Protein AF-A0A812EYM1-F1 (afdb_monomer)

Secondary structure (DSSP, 8-state):
-HHHHHHHHHHHHHHHHHHHHHHHT-----S-TTHHHHHHHHHHHHHHHHHHHHHHHHHHHHHHHHHHHHHT-

Structure (mmCIF, N/CA/C/O backbone):
data_AF-A0A812EYM1-F1
#
_entry.id   AF-A0A812EYM1-F1
#
loop_
_atom_site.group_PDB
_atom_sit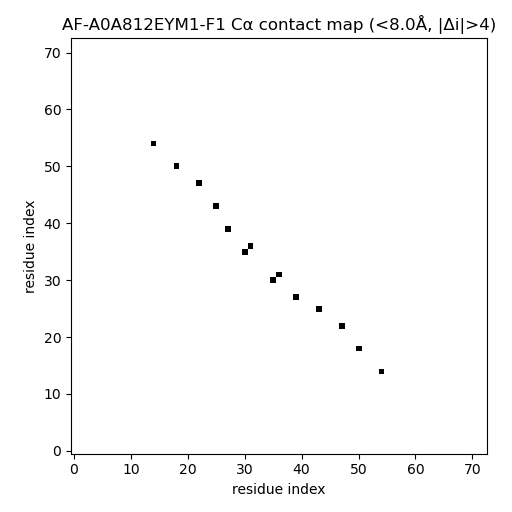e.id
_atom_site.type_symbol
_atom_site.label_atom_id
_atom_site.label_alt_id
_atom_site.label_comp_id
_atom_site.label_asym_id
_atom_site.label_entity_id
_atom_site.label_seq_id
_atom_site.pdbx_PDB_ins_code
_atom_site.Cartn_x
_atom_site.Cartn_y
_atom_site.Cartn_z
_atom_site.occupancy
_atom_site.B_iso_or_equiv
_atom_site.auth_seq_id
_atom_site.auth_comp_id
_atom_site.auth_asym_id
_atom_site.auth_atom_id
_atom_site.pdbx_PDB_model_num
ATOM 1 N N . MET A 1 1 ? -16.158 7.136 20.575 1.00 65.62 1 MET A N 1
ATOM 2 C CA . MET A 1 1 ? -16.103 8.113 19.462 1.00 65.62 1 MET A CA 1
ATOM 3 C C . MET A 1 1 ? -14.693 8.251 18.876 1.00 65.62 1 MET A C 1
ATOM 5 O O . MET A 1 1 ? -14.509 7.909 17.718 1.00 65.62 1 MET A O 1
ATOM 9 N N . TYR A 1 2 ? -13.675 8.625 19.662 1.00 78.81 2 TYR A N 1
ATOM 10 C CA . TYR A 1 2 ? -12.291 8.809 19.175 1.00 78.81 2 TYR A CA 1
ATOM 11 C C . TYR A 1 2 ? -11.605 7.553 18.619 1.00 78.81 2 TYR A C 1
ATOM 13 O O . TYR A 1 2 ? -10.835 7.643 17.669 1.00 78.81 2 TYR A O 1
ATOM 21 N N . SER A 1 3 ? -11.913 6.375 19.167 1.00 78.44 3 SER A N 1
ATOM 22 C CA . SER A 1 3 ? -11.293 5.115 18.730 1.00 78.44 3 SER A CA 1
ATOM 23 C C . SER A 1 3 ? -11.607 4.776 17.263 1.00 78.44 3 SER A C 1
ATOM 25 O O . SER A 1 3 ? -10.734 4.313 16.538 1.00 78.44 3 SER A O 1
ATOM 27 N N . PHE A 1 4 ? -12.813 5.104 16.783 1.00 76.88 4 PHE A N 1
ATOM 28 C CA . PHE A 1 4 ? -13.194 4.903 15.381 1.00 76.88 4 PHE A CA 1
ATOM 29 C C . PHE A 1 4 ? -12.370 5.783 14.427 1.00 76.88 4 PHE A C 1
ATOM 31 O O . PHE A 1 4 ? -11.847 5.304 13.424 1.00 76.88 4 PHE A O 1
ATOM 38 N N . ILE A 1 5 ? -12.192 7.057 14.784 1.00 86.62 5 ILE A N 1
ATOM 39 C CA . ILE A 1 5 ? -11.405 8.022 14.005 1.00 86.62 5 ILE A CA 1
ATOM 40 C C . ILE A 1 5 ? -9.923 7.630 13.992 1.00 86.62 5 ILE A C 1
ATOM 42 O O . ILE A 1 5 ? -9.309 7.621 12.929 1.00 86.62 5 ILE A O 1
ATOM 46 N N . ALA A 1 6 ? -9.362 7.230 15.136 1.00 84.44 6 ALA A N 1
ATOM 47 C CA . ALA A 1 6 ? -7.968 6.793 15.225 1.00 84.44 6 ALA A CA 1
ATOM 48 C C . ALA A 1 6 ? -7.678 5.575 14.329 1.00 84.44 6 ALA A C 1
ATOM 50 O O . ALA A 1 6 ? -6.664 5.539 13.633 1.00 84.44 6 ALA A O 1
ATOM 51 N N . ILE A 1 7 ? -8.598 4.605 14.291 1.00 83.88 7 ILE A N 1
ATOM 52 C CA . ILE A 1 7 ? -8.485 3.425 13.423 1.00 83.88 7 ILE A CA 1
ATOM 53 C C . ILE A 1 7 ? -8.536 3.829 11.946 1.00 83.88 7 ILE A C 1
ATOM 55 O O . ILE A 1 7 ? -7.746 3.322 11.153 1.00 83.88 7 ILE A O 1
ATOM 59 N N . MET A 1 8 ? -9.420 4.759 11.573 1.00 80.94 8 MET A N 1
ATOM 60 C CA . MET A 1 8 ? -9.536 5.228 10.190 1.00 80.94 8 MET A CA 1
ATOM 61 C C . MET A 1 8 ? -8.252 5.912 9.705 1.00 80.94 8 MET A C 1
ATOM 63 O O . MET A 1 8 ? -7.750 5.591 8.629 1.00 80.94 8 MET A O 1
ATOM 67 N N . TRP A 1 9 ? -7.684 6.805 10.516 1.00 85.75 9 TRP A N 1
ATOM 68 C CA . TRP A 1 9 ? -6.425 7.483 10.199 1.00 85.75 9 TRP A CA 1
ATOM 69 C C . TRP A 1 9 ? -5.248 6.511 10.086 1.00 85.75 9 TRP A C 1
ATOM 71 O O . TRP A 1 9 ? -4.482 6.588 9.126 1.00 85.75 9 TRP A O 1
ATOM 81 N N . ALA A 1 10 ? -5.133 5.555 11.014 1.00 84.88 10 ALA A N 1
ATOM 82 C CA . ALA A 1 10 ? -4.096 4.527 10.959 1.00 84.88 10 ALA A CA 1
ATOM 83 C C . ALA A 1 10 ? -4.211 3.659 9.694 1.00 84.88 10 ALA A C 1
ATOM 85 O O . ALA A 1 10 ? -3.199 3.314 9.090 1.00 84.88 10 ALA A O 1
ATOM 86 N N . LEU A 1 11 ? -5.435 3.350 9.254 1.00 81.38 11 LEU A N 1
ATOM 87 C CA . LEU A 1 11 ? -5.697 2.626 8.008 1.00 81.38 11 LEU A CA 1
ATOM 88 C C . LEU A 1 11 ? -5.231 3.397 6.766 1.00 81.38 11 LEU A C 1
ATOM 90 O O . LEU A 1 11 ? -4.627 2.804 5.873 1.00 81.38 11 LEU A O 1
ATOM 94 N N . ILE A 1 12 ? -5.505 4.704 6.709 1.00 82.50 12 ILE A N 1
ATOM 95 C CA . ILE A 1 12 ? -5.101 5.567 5.588 1.00 82.50 12 ILE A CA 1
ATOM 96 C C . ILE A 1 12 ? -3.573 5.681 5.534 1.00 82.50 12 ILE A C 1
ATOM 98 O O . ILE A 1 12 ? -2.988 5.526 4.464 1.00 82.50 12 ILE A O 1
ATOM 102 N N . LEU A 1 13 ? -2.922 5.880 6.685 1.00 86.38 13 LEU A N 1
ATOM 103 C CA . LEU A 1 13 ? -1.462 5.958 6.784 1.00 86.38 13 LEU A CA 1
ATOM 104 C C . LEU A 1 13 ? -0.784 4.627 6.447 1.00 86.38 13 LEU A C 1
ATOM 106 O O . LEU A 1 13 ? 0.194 4.616 5.704 1.00 86.38 13 LEU A O 1
ATOM 110 N N . ALA A 1 14 ? -1.318 3.506 6.937 1.00 84.44 14 ALA A N 1
ATOM 111 C CA . ALA A 1 14 ? -0.805 2.184 6.598 1.00 84.44 14 ALA A CA 1
ATOM 112 C C . ALA A 1 14 ? -0.923 1.910 5.091 1.00 84.44 14 ALA A C 1
ATOM 114 O O . ALA A 1 14 ? 0.008 1.366 4.506 1.00 84.44 14 ALA A O 1
ATOM 115 N N . GLY A 1 15 ? -2.021 2.330 4.451 1.00 81.06 15 GLY A N 1
ATOM 116 C CA . GLY A 1 15 ? -2.224 2.166 3.008 1.00 81.06 15 GLY A CA 1
ATOM 117 C C . GLY A 1 15 ? -1.354 3.018 2.139 1.00 81.06 15 GLY A C 1
ATOM 118 O O . GLY A 1 15 ? -0.655 2.487 1.278 1.00 81.06 15 GLY A O 1
ATOM 119 N N . GLY A 1 16 ? -1.355 4.322 2.396 1.00 79.94 16 GLY A N 1
ATOM 120 C CA . G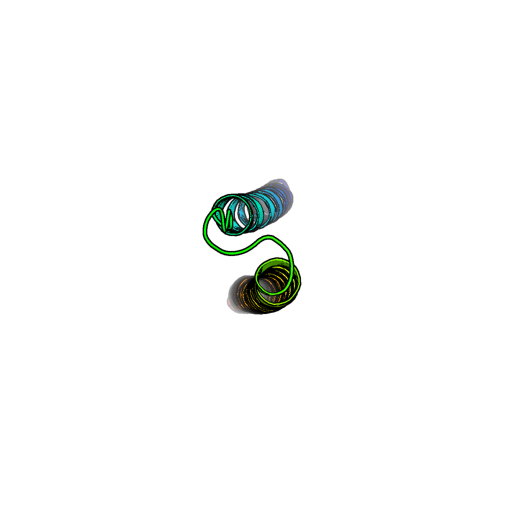LY A 1 16 ? -0.470 5.238 1.693 1.00 79.94 16 GLY A CA 1
ATOM 121 C C . GLY A 1 16 ? 0.994 4.837 1.871 1.00 79.94 16 GLY A C 1
ATOM 122 O O . GLY A 1 16 ? 1.725 4.750 0.890 1.00 79.94 16 GLY A O 1
ATOM 123 N N . GLY A 1 17 ? 1.406 4.509 3.099 1.00 81.50 17 GLY A N 1
ATOM 124 C CA . GLY A 1 17 ? 2.784 4.140 3.420 1.00 81.50 17 GLY A CA 1
ATOM 125 C C . GLY A 1 17 ? 3.260 2.865 2.723 1.00 81.50 17 GLY A C 1
ATOM 126 O O . GLY A 1 17 ? 4.320 2.874 2.099 1.00 81.50 17 GLY A O 1
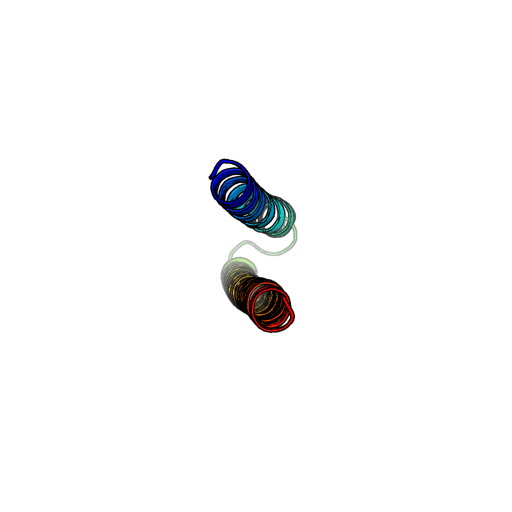ATOM 127 N N . ILE A 1 18 ? 2.471 1.783 2.771 1.00 79.56 18 ILE A N 1
ATOM 128 C CA . ILE A 1 18 ? 2.822 0.519 2.100 1.00 79.56 18 ILE A CA 1
ATOM 129 C C . ILE A 1 18 ? 2.891 0.704 0.579 1.00 79.56 18 ILE A C 1
ATOM 131 O O . ILE A 1 18 ? 3.843 0.236 -0.048 1.00 79.56 18 ILE A O 1
ATOM 135 N N . LEU A 1 19 ? 1.917 1.405 -0.013 1.00 75.81 19 LEU A N 1
ATOM 136 C CA . LEU A 1 19 ? 1.862 1.619 -1.461 1.00 75.81 19 LEU A CA 1
ATOM 137 C C . LEU A 1 19 ? 3.064 2.433 -1.948 1.00 75.81 19 LEU A C 1
ATOM 139 O O . LEU A 1 19 ? 3.697 2.056 -2.930 1.00 75.81 19 LEU A O 1
ATOM 143 N N . VAL A 1 20 ? 3.420 3.515 -1.252 1.00 74.38 20 VAL A N 1
ATOM 144 C CA . VAL A 1 20 ? 4.508 4.409 -1.671 1.00 74.38 20 VAL A CA 1
ATOM 145 C C . VAL A 1 20 ? 5.872 3.736 -1.559 1.00 74.38 20 VAL A C 1
ATOM 147 O O . VAL A 1 20 ? 6.667 3.852 -2.487 1.00 74.38 20 VAL A O 1
ATOM 150 N N . VAL A 1 21 ? 6.156 3.002 -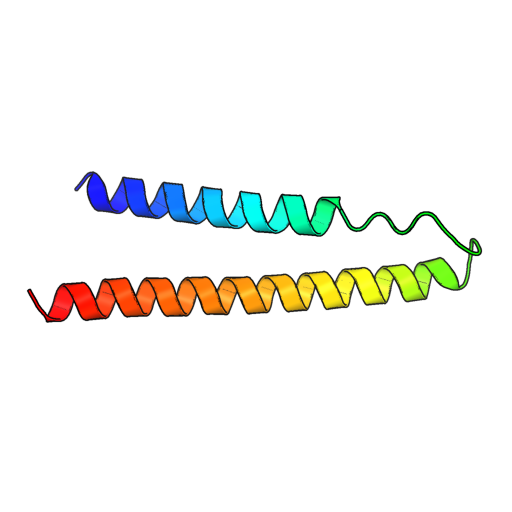0.478 1.00 79.75 21 VAL A N 1
ATOM 151 C CA . VAL A 1 21 ? 7.465 2.343 -0.304 1.00 79.75 21 VAL A CA 1
ATOM 152 C C . VAL A 1 21 ? 7.682 1.258 -1.361 1.00 79.75 21 VAL A C 1
ATOM 154 O O . VAL A 1 21 ? 8.765 1.169 -1.937 1.00 79.75 21 VAL A O 1
ATOM 157 N N . LEU A 1 22 ? 6.644 0.474 -1.664 1.00 72.19 22 LEU A N 1
ATOM 158 C CA . LEU A 1 22 ? 6.733 -0.606 -2.646 1.00 72.19 22 LEU A CA 1
ATOM 159 C C . LEU A 1 22 ? 6.771 -0.080 -4.086 1.00 72.19 22 LEU A C 1
ATOM 161 O O . LEU A 1 22 ? 7.521 -0.617 -4.890 1.00 72.19 22 LEU A O 1
ATOM 165 N N . VAL A 1 23 ? 6.032 0.988 -4.411 1.00 70.50 23 VAL A N 1
ATOM 166 C CA . VAL A 1 23 ? 6.082 1.619 -5.744 1.00 70.50 23 VAL A CA 1
ATOM 167 C C . VAL A 1 23 ? 7.393 2.387 -5.958 1.00 70.50 23 VAL A C 1
ATOM 169 O O . VAL A 1 23 ? 7.953 2.343 -7.051 1.00 70.50 23 VAL A O 1
ATOM 172 N N . SER A 1 24 ? 7.917 3.047 -4.920 1.00 67.44 24 SER A N 1
ATOM 173 C CA . SER A 1 24 ? 9.155 3.843 -4.971 1.00 67.44 24 SER A CA 1
ATOM 174 C C . SER A 1 24 ? 10.402 3.000 -5.264 1.00 67.44 24 SER A C 1
ATOM 176 O O . SER A 1 24 ? 11.276 3.407 -6.029 1.00 67.44 24 SER A O 1
ATOM 178 N N . GLN A 1 25 ? 10.467 1.779 -4.729 1.00 68.00 25 GLN A N 1
ATOM 179 C CA . GLN A 1 25 ? 11.580 0.854 -4.975 1.00 68.00 25 GLN A CA 1
ATOM 180 C C . GLN A 1 25 ? 11.613 0.316 -6.419 1.00 68.00 25 GLN A C 1
ATOM 182 O O . GLN A 1 25 ? 12.616 -0.261 -6.836 1.00 68.00 25 GLN A O 1
ATOM 187 N N . ILE A 1 26 ? 10.560 0.523 -7.220 1.00 64.88 26 ILE A N 1
ATOM 188 C CA . ILE A 1 26 ? 10.485 0.027 -8.600 1.00 64.88 26 ILE A CA 1
ATOM 189 C C 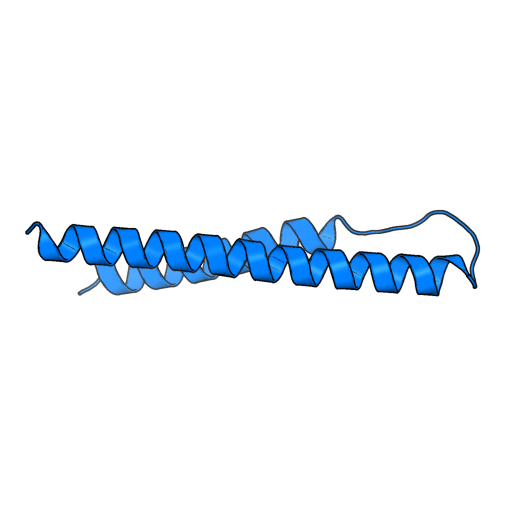. ILE A 1 26 ? 11.137 1.045 -9.550 1.00 64.88 26 ILE A C 1
ATOM 191 O O . ILE A 1 26 ? 10.501 1.713 -10.373 1.00 64.88 26 ILE A O 1
ATOM 195 N N . SER A 1 27 ? 12.458 1.149 -9.437 1.00 59.44 27 SER A N 1
ATOM 196 C CA . SER A 1 27 ? 13.326 1.887 -10.355 1.00 59.44 27 SER A CA 1
ATOM 197 C C . SER A 1 27 ? 14.114 0.881 -11.193 1.00 59.44 27 SER A C 1
ATOM 1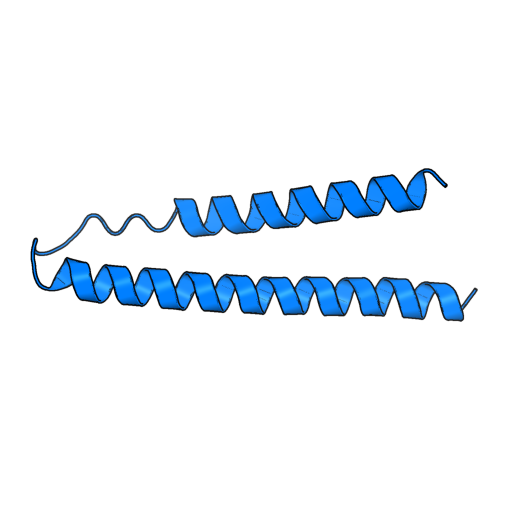99 O O . SER A 1 27 ? 15.168 0.408 -10.786 1.00 59.44 27 SER A O 1
ATOM 201 N N . ILE A 1 28 ? 13.575 0.501 -12.352 1.00 58.12 28 ILE A N 1
ATOM 202 C CA . ILE A 1 28 ? 14.280 -0.347 -13.322 1.00 58.12 28 ILE A CA 1
ATOM 203 C C . ILE A 1 28 ? 15.201 0.583 -14.117 1.00 58.12 28 ILE A C 1
ATOM 205 O O . ILE A 1 28 ? 14.742 1.286 -15.013 1.00 58.12 28 ILE A O 1
ATOM 209 N N . SER A 1 29 ? 16.470 0.666 -13.711 1.00 55.38 29 SER A N 1
ATOM 210 C CA . SER A 1 29 ? 17.501 1.528 -14.313 1.00 55.38 29 SER A CA 1
ATOM 211 C C . SER A 1 29 ? 18.583 0.724 -15.040 1.00 55.38 29 SER A C 1
ATOM 213 O O . SER A 1 29 ? 19.764 1.059 -14.978 1.00 55.38 29 SER A O 1
ATOM 215 N N . GLY A 1 30 ? 18.201 -0.366 -15.701 1.00 59.19 30 GLY A N 1
ATOM 216 C CA . GLY A 1 30 ? 19.126 -1.193 -16.462 1.00 59.19 30 GLY A CA 1
ATOM 217 C C . GLY A 1 30 ? 18.448 -1.760 -17.697 1.00 59.19 30 GLY A C 1
ATOM 218 O O . GLY A 1 30 ? 17.372 -2.335 -17.569 1.00 59.19 30 GLY A O 1
ATOM 219 N N . TYR A 1 31 ? 19.150 -1.634 -18.824 1.00 51.41 31 TYR A N 1
ATOM 220 C CA . TYR A 1 31 ? 18.898 -2.207 -20.152 1.00 51.41 31 TYR A CA 1
ATOM 221 C C . TYR A 1 31 ? 18.079 -1.328 -21.135 1.00 51.41 31 TYR A C 1
ATOM 223 O O . TYR A 1 31 ? 17.002 -0.836 -20.820 1.00 51.41 31 TYR A O 1
ATOM 231 N N . GLY A 1 32 ? 18.714 -1.051 -22.289 1.00 52.84 32 GLY A N 1
ATOM 232 C CA . GLY A 1 32 ? 18.163 -0.764 -23.629 1.00 52.84 32 GLY A CA 1
ATOM 233 C C . GLY A 1 32 ? 16.958 0.173 -23.809 1.00 52.84 32 GLY A C 1
ATOM 234 O O . GLY A 1 32 ? 15.809 -0.241 -23.736 1.00 52.84 32 GLY A O 1
ATOM 235 N N . GLU A 1 33 ? 17.211 1.405 -24.258 1.00 58.88 33 GLU A N 1
ATOM 236 C CA . GLU A 1 33 ? 16.298 2.570 -24.309 1.00 58.88 33 GLU A CA 1
ATOM 237 C C . GLU A 1 33 ? 14.923 2.439 -25.020 1.00 58.88 33 GLU A C 1
ATOM 239 O O . GLU A 1 33 ? 14.153 3.395 -24.986 1.00 58.88 33 GLU A O 1
ATOM 244 N N . GLN A 1 34 ? 14.558 1.326 -25.669 1.00 56.62 34 GLN A N 1
ATOM 245 C CA . GLN A 1 34 ? 13.370 1.287 -26.550 1.00 56.62 34 GLN A CA 1
ATOM 246 C C . GLN A 1 34 ? 12.440 0.089 -26.311 1.00 56.62 34 GLN A C 1
ATOM 248 O O . GLN A 1 34 ? 11.231 0.273 -26.165 1.00 56.62 34 GLN A O 1
ATOM 253 N N . MET A 1 35 ? 12.975 -1.135 -26.230 1.00 56.78 35 MET A N 1
ATOM 254 C CA . MET A 1 35 ? 12.162 -2.329 -25.941 1.00 56.78 35 MET A CA 1
ATOM 255 C C . MET A 1 35 ? 11.988 -2.575 -24.441 1.00 56.78 35 MET A C 1
ATOM 257 O O . MET A 1 35 ? 10.905 -2.981 -24.012 1.00 56.78 35 MET A O 1
ATOM 261 N N . ASP A 1 36 ? 12.994 -2.238 -23.631 1.00 62.44 36 ASP A N 1
ATOM 262 C CA . ASP A 1 36 ? 12.912 -2.394 -22.180 1.00 62.44 36 ASP A CA 1
ATOM 263 C C . ASP A 1 36 ? 11.923 -1.408 -21.555 1.00 62.44 36 ASP A C 1
ATOM 265 O O . ASP A 1 36 ? 11.302 -1.732 -20.549 1.00 62.44 36 ASP A O 1
ATOM 269 N N . PHE A 1 37 ? 11.669 -0.248 -22.171 1.00 67.69 37 PHE A N 1
ATOM 270 C CA . PHE A 1 37 ? 10.705 0.720 -21.639 1.00 67.69 37 PHE A CA 1
ATOM 271 C C . PHE A 1 37 ? 9.266 0.181 -21.632 1.00 67.69 37 PHE A C 1
ATOM 273 O O . PHE A 1 37 ? 8.544 0.351 -20.647 1.00 67.69 37 PHE A O 1
ATOM 280 N N . LEU A 1 38 ? 8.844 -0.512 -22.697 1.00 72.50 38 LEU A N 1
ATOM 281 C CA . LEU A 1 38 ? 7.507 -1.109 -22.761 1.00 72.50 38 LEU A CA 1
ATOM 282 C C . LEU A 1 38 ? 7.372 -2.272 -21.777 1.00 72.50 38 LEU A C 1
ATOM 284 O O . LEU A 1 38 ? 6.394 -2.334 -21.033 1.00 72.50 38 LEU A O 1
ATOM 288 N N . ILE A 1 39 ? 8.370 -3.154 -21.722 1.00 76.44 39 ILE A N 1
ATOM 289 C CA . ILE A 1 39 ? 8.373 -4.310 -20.818 1.00 76.44 39 ILE A CA 1
ATOM 290 C C . ILE A 1 39 ? 8.430 -3.841 -19.356 1.00 76.44 39 ILE A C 1
ATOM 292 O O . ILE A 1 39 ? 7.648 -4.305 -18.526 1.00 76.44 39 ILE A O 1
ATOM 296 N N . ALA A 1 40 ? 9.270 -2.852 -19.041 1.00 74.75 40 ALA A N 1
ATOM 297 C CA . ALA A 1 40 ? 9.351 -2.242 -17.718 1.00 74.75 40 ALA A CA 1
ATOM 298 C C . ALA A 1 40 ? 8.047 -1.535 -17.326 1.00 74.75 40 ALA A C 1
ATOM 300 O O . ALA A 1 40 ? 7.628 -1.630 -16.173 1.00 74.75 40 ALA A O 1
ATOM 301 N N . SER A 1 41 ? 7.378 -0.857 -18.262 1.00 75.31 41 SER A N 1
ATOM 302 C CA . SER A 1 41 ? 6.085 -0.209 -18.018 1.00 75.31 41 SER A CA 1
ATOM 303 C C .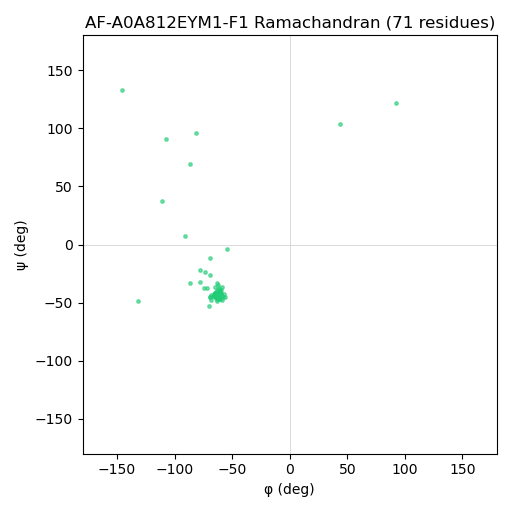 SER A 1 41 ? 4.983 -1.231 -17.725 1.00 75.31 41 SER A C 1
ATOM 305 O O . SER A 1 41 ? 4.245 -1.088 -16.749 1.00 75.31 41 SER A O 1
ATOM 307 N N . VAL A 1 42 ? 4.924 -2.321 -18.498 1.00 84.25 42 VAL A N 1
ATOM 308 C CA . VAL A 1 42 ? 3.971 -3.419 -18.275 1.00 84.25 42 VAL A CA 1
ATOM 309 C C . VAL A 1 42 ? 4.222 -4.094 -16.928 1.00 84.25 42 VAL A C 1
ATOM 311 O O . VAL A 1 42 ? 3.283 -4.289 -16.161 1.00 84.25 42 VAL A O 1
ATOM 314 N N . ILE A 1 43 ? 5.477 -4.392 -16.588 1.00 81.38 43 ILE A N 1
ATOM 315 C CA . ILE A 1 43 ? 5.837 -4.984 -15.292 1.00 81.38 43 ILE A CA 1
ATOM 316 C C . ILE A 1 43 ? 5.462 -4.043 -14.142 1.00 81.38 43 ILE A C 1
ATOM 318 O O . ILE A 1 43 ? 4.829 -4.481 -13.180 1.00 81.38 43 ILE A O 1
ATOM 322 N N . LYS A 1 44 ? 5.769 -2.743 -14.253 1.00 77.44 44 LYS A N 1
ATOM 323 C CA . LYS A 1 44 ? 5.341 -1.726 -13.277 1.00 77.44 44 LYS A CA 1
ATOM 324 C C . LYS A 1 44 ? 3.823 -1.717 -13.102 1.00 77.44 44 LYS A C 1
ATOM 326 O O . LYS A 1 44 ? 3.348 -1.705 -11.967 1.00 77.44 44 LYS A O 1
ATOM 331 N N . ALA A 1 45 ? 3.066 -1.762 -14.197 1.00 82.94 45 ALA A N 1
ATOM 332 C CA . ALA A 1 45 ? 1.607 -1.771 -14.164 1.00 82.94 45 ALA A CA 1
ATOM 333 C C . ALA A 1 45 ? 1.048 -3.044 -13.510 1.00 82.94 45 ALA A C 1
ATOM 335 O O . ALA A 1 45 ? 0.182 -2.956 -12.641 1.00 82.94 45 ALA A O 1
ATOM 336 N N . VAL A 1 46 ? 1.571 -4.223 -13.861 1.00 86.25 46 VAL A N 1
ATOM 337 C CA . VAL A 1 46 ? 1.160 -5.501 -13.258 1.00 86.25 46 VAL A CA 1
ATOM 338 C C . VAL A 1 46 ? 1.447 -5.508 -11.759 1.00 86.25 46 VAL A C 1
ATOM 340 O O . VAL A 1 46 ? 0.574 -5.872 -10.974 1.00 86.25 46 VAL A O 1
ATOM 343 N N . ILE A 1 47 ? 2.627 -5.048 -11.337 1.00 82.06 47 ILE A N 1
ATOM 344 C CA . ILE A 1 47 ? 2.976 -4.966 -9.913 1.00 82.06 47 ILE A CA 1
ATOM 345 C C . ILE A 1 47 ? 2.053 -3.987 -9.182 1.00 82.06 47 ILE A C 1
ATOM 347 O O . ILE A 1 47 ? 1.577 -4.308 -8.094 1.00 82.06 47 ILE A O 1
ATOM 351 N N . ALA A 1 48 ? 1.745 -2.830 -9.776 1.00 82.62 48 ALA A N 1
ATOM 352 C CA . ALA A 1 48 ? 0.793 -1.880 -9.204 1.00 82.62 48 ALA A CA 1
ATOM 353 C C . ALA A 1 48 ? -0.600 -2.510 -9.020 1.00 82.62 48 ALA A C 1
ATOM 355 O O . ALA A 1 48 ? -1.209 -2.357 -7.962 1.00 82.62 48 ALA A O 1
ATOM 356 N N . ILE A 1 49 ? -1.081 -3.281 -10.000 1.00 85.44 49 ILE A N 1
ATOM 357 C CA . ILE A 1 49 ? -2.357 -4.006 -9.903 1.00 85.44 49 ILE A CA 1
ATOM 358 C C . ILE A 1 49 ? -2.302 -5.051 -8.782 1.00 85.44 49 ILE A C 1
ATOM 360 O O . ILE A 1 49 ? -3.205 -5.100 -7.947 1.00 85.44 49 ILE A O 1
ATOM 364 N N . VAL A 1 50 ? -1.234 -5.851 -8.707 1.00 85.31 50 VAL A N 1
ATOM 365 C C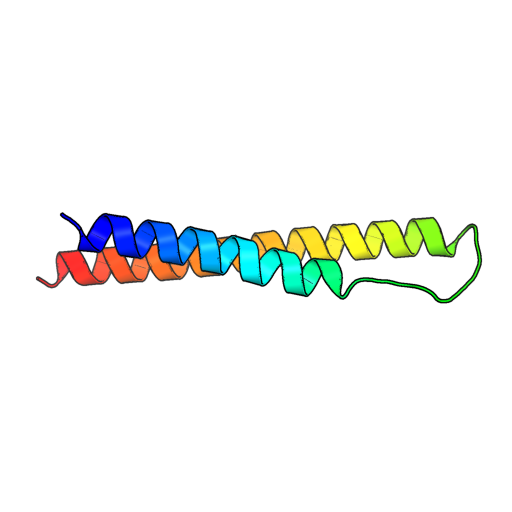A . VAL A 1 50 ? -1.044 -6.853 -7.642 1.00 85.31 50 VAL A CA 1
ATOM 366 C C . VAL A 1 50 ? -1.013 -6.192 -6.260 1.00 85.31 50 VAL A C 1
ATOM 368 O O . VAL A 1 50 ? -1.619 -6.706 -5.319 1.00 85.31 50 VAL A O 1
ATOM 371 N N . LEU A 1 51 ? -0.375 -5.027 -6.139 1.00 82.94 51 LEU A N 1
ATOM 372 C CA . LEU A 1 51 ? -0.359 -4.212 -4.924 1.00 82.94 51 LEU A CA 1
ATOM 373 C C . LEU A 1 51 ? -1.757 -3.764 -4.504 1.00 82.94 51 LEU A C 1
ATOM 375 O O . LEU A 1 51 ? -2.122 -3.914 -3.339 1.00 82.94 51 LEU A O 1
ATOM 379 N N . VAL A 1 52 ? -2.553 -3.251 -5.443 1.00 82.81 52 VAL A N 1
ATOM 380 C CA . VAL A 1 52 ? -3.941 -2.849 -5.179 1.00 82.81 52 VAL A CA 1
ATOM 381 C C . VAL A 1 52 ? -4.775 -4.054 -4.736 1.00 82.81 52 VAL A C 1
ATOM 383 O O . VAL A 1 52 ? -5.530 -3.952 -3.770 1.00 82.81 52 VAL A O 1
ATOM 386 N N . VAL A 1 53 ? -4.601 -5.218 -5.369 1.00 84.88 53 VAL A N 1
ATOM 387 C CA . VAL A 1 53 ? -5.288 -6.461 -4.979 1.00 84.88 53 VAL A CA 1
ATOM 388 C C . VAL A 1 53 ? -4.891 -6.901 -3.565 1.00 84.88 53 VAL A C 1
ATOM 390 O O . VAL A 1 53 ? -5.766 -7.190 -2.745 1.00 84.88 53 VAL A O 1
ATOM 393 N N . LEU A 1 54 ? -3.595 -6.894 -3.234 1.00 84.00 54 LEU A N 1
ATOM 394 C CA . LEU A 1 54 ? -3.100 -7.148 -1.874 1.00 84.00 54 LEU A CA 1
ATOM 395 C C . LEU A 1 54 ? -3.710 -6.171 -0.865 1.00 84.00 54 LEU A C 1
ATOM 397 O O . LEU A 1 54 ? -4.153 -6.584 0.211 1.00 84.00 54 LEU A O 1
ATOM 401 N N . TRP A 1 55 ? -3.793 -4.892 -1.230 1.00 81.44 55 TRP A N 1
ATOM 402 C CA . TRP A 1 55 ? -4.385 -3.857 -0.392 1.00 81.44 55 TRP A CA 1
ATOM 403 C C . TRP A 1 55 ? -5.869 -4.128 -0.109 1.00 81.44 55 TRP A C 1
ATOM 405 O O . TRP A 1 55 ? -6.307 -4.091 1.043 1.00 81.44 55 TRP A O 1
ATOM 415 N N . ILE A 1 56 ? -6.640 -4.501 -1.135 1.00 83.38 56 ILE A N 1
ATOM 416 C CA . ILE A 1 56 ? -8.055 -4.880 -1.004 1.00 83.38 56 ILE A CA 1
ATOM 417 C C . ILE A 1 56 ? -8.221 -6.098 -0.081 1.00 83.38 56 ILE A C 1
ATOM 419 O O . ILE A 1 56 ? -9.137 -6.118 0.748 1.00 83.38 56 ILE A O 1
ATOM 423 N N . ILE A 1 57 ? -7.330 -7.093 -0.157 1.00 83.19 57 ILE A N 1
ATOM 424 C CA . ILE A 1 57 ? -7.359 -8.271 0.728 1.00 83.19 57 ILE A CA 1
ATOM 425 C C . ILE A 1 57 ? -7.123 -7.864 2.186 1.00 83.19 57 ILE A C 1
ATOM 427 O O . ILE A 1 57 ? -7.854 -8.314 3.075 1.00 83.19 57 ILE A O 1
ATOM 431 N N . VAL A 1 58 ? -6.133 -7.004 2.445 1.00 82.44 58 VAL A N 1
ATOM 432 C CA . VAL A 1 58 ? -5.844 -6.494 3.795 1.00 82.44 58 VAL A CA 1
ATOM 433 C C . VAL A 1 58 ? -7.044 -5.721 4.340 1.00 82.44 58 VAL A C 1
ATOM 435 O O . VAL A 1 58 ? -7.490 -6.010 5.452 1.00 82.44 58 VAL A O 1
ATOM 438 N N . LEU A 1 59 ? -7.630 -4.817 3.549 1.00 81.12 59 LEU A N 1
ATOM 439 C CA . LEU A 1 59 ? -8.834 -4.069 3.925 1.00 81.12 59 LEU A CA 1
ATOM 440 C C . LEU A 1 59 ? -10.015 -4.992 4.234 1.00 81.12 59 LEU A C 1
ATOM 442 O O . LEU A 1 59 ? -10.698 -4.805 5.242 1.00 81.12 59 LEU A O 1
ATOM 446 N N . THR A 1 60 ? -10.234 -6.012 3.405 1.00 79.69 60 THR A N 1
ATOM 447 C CA . THR A 1 60 ? -11.318 -6.987 3.583 1.00 79.69 60 THR A CA 1
ATOM 448 C C . THR A 1 60 ? -11.125 -7.795 4.862 1.00 79.69 60 THR A C 1
ATOM 450 O O . THR A 1 60 ? -12.055 -7.923 5.659 1.00 79.69 60 THR A O 1
ATOM 453 N N . LYS A 1 61 ? -9.909 -8.292 5.122 1.00 77.19 61 LYS A N 1
ATOM 454 C CA . LYS A 1 61 ? -9.602 -9.024 6.359 1.00 77.19 61 LYS A CA 1
ATOM 455 C C . LYS A 1 61 ? -9.738 -8.144 7.595 1.00 77.19 61 LYS A C 1
ATOM 457 O O . LYS A 1 61 ? -10.256 -8.609 8.609 1.00 77.19 61 LYS A O 1
ATOM 462 N N . LEU A 1 62 ? -9.293 -6.893 7.523 1.00 75.75 62 LEU A N 1
ATOM 463 C CA . LEU A 1 62 ? -9.357 -5.963 8.643 1.00 75.75 62 LEU A CA 1
ATOM 464 C C . LEU A 1 62 ? -10.807 -5.570 8.952 1.00 75.75 62 LEU A C 1
ATOM 466 O O . LEU A 1 62 ? -11.217 -5.661 10.107 1.00 75.75 62 LEU A O 1
ATOM 470 N N . LYS A 1 63 ? -11.613 -5.244 7.929 1.00 69.12 63 LYS A N 1
ATOM 471 C CA . LYS A 1 63 ? -13.058 -5.012 8.084 1.00 69.12 63 LYS A CA 1
ATOM 472 C C . LYS A 1 63 ? -13.766 -6.235 8.655 1.00 69.12 63 LYS A C 1
ATOM 474 O O . LYS A 1 63 ? -14.495 -6.089 9.627 1.00 69.12 63 LYS A O 1
ATOM 479 N N . ASN A 1 64 ? -13.509 -7.432 8.123 1.00 73.88 64 ASN A N 1
ATOM 480 C CA . ASN A 1 64 ? -14.125 -8.665 8.619 1.00 73.88 64 ASN A CA 1
ATOM 481 C C . ASN A 1 64 ? -13.758 -8.935 10.089 1.00 73.88 64 ASN A C 1
ATOM 483 O O . ASN A 1 64 ? -14.617 -9.290 10.891 1.00 73.88 64 ASN A O 1
ATOM 487 N N . LYS A 1 65 ? -12.500 -8.685 10.482 1.00 74.12 65 LYS A N 1
ATOM 488 C CA . LYS A 1 65 ? -12.080 -8.780 11.887 1.00 74.12 65 LYS A CA 1
ATOM 489 C C . LYS A 1 65 ? -12.768 -7.751 12.779 1.00 74.12 65 LYS A C 1
ATOM 491 O O . LYS A 1 65 ? -13.177 -8.112 13.876 1.00 74.12 65 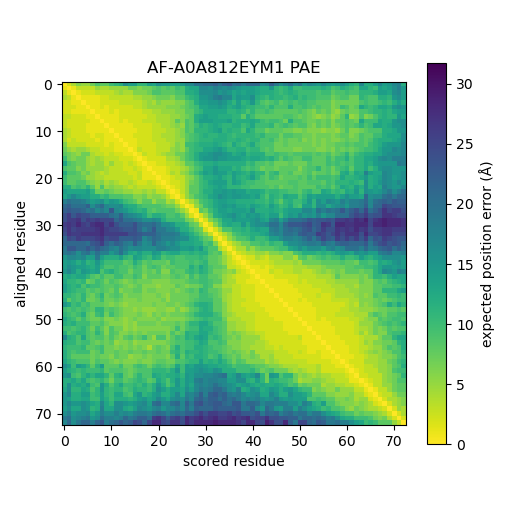LYS A O 1
ATOM 496 N N . ILE A 1 66 ? -12.894 -6.499 12.341 1.00 70.31 66 ILE A N 1
ATOM 497 C CA . ILE A 1 66 ? -13.588 -5.452 13.108 1.00 70.31 66 ILE A CA 1
ATOM 498 C C . ILE A 1 66 ? -15.075 -5.810 13.269 1.00 70.31 66 ILE A C 1
ATOM 500 O O . ILE A 1 66 ? -15.600 -5.711 14.373 1.00 70.31 66 ILE A O 1
ATOM 504 N N . PHE A 1 67 ? -15.719 -6.314 12.212 1.00 62.38 67 PHE A N 1
ATOM 505 C CA . PHE A 1 67 ? -17.140 -6.678 12.211 1.00 62.38 67 PHE A CA 1
ATOM 506 C C . PHE A 1 67 ? -17.437 -7.895 13.101 1.00 62.38 67 PHE A C 1
ATOM 508 O O . PHE A 1 67 ? -18.306 -7.840 13.964 1.00 62.38 67 PHE A O 1
ATOM 515 N N . GLN A 1 68 ? -16.652 -8.970 12.977 1.00 63.06 68 GLN A N 1
ATOM 516 C CA . GLN A 1 68 ? -16.742 -10.147 13.855 1.00 63.06 68 GLN A CA 1
ATOM 517 C C . GLN A 1 68 ? -16.518 -9.789 15.330 1.00 63.06 68 GLN A C 1
ATOM 519 O O . GLN A 1 68 ? -17.164 -10.337 16.221 1.00 63.06 68 GLN A O 1
ATOM 524 N N . LYS A 1 69 ? -15.609 -8.845 15.604 1.00 60.72 69 LYS A N 1
ATOM 525 C CA . LYS A 1 69 ? -15.300 -8.408 16.969 1.00 60.72 69 LYS A CA 1
ATOM 526 C C . LYS A 1 69 ? -16.407 -7.544 17.584 1.00 60.72 69 LYS A C 1
ATOM 528 O O . LYS A 1 69 ? -16.510 -7.524 18.803 1.00 60.72 69 LYS A O 1
ATOM 533 N N . GLN A 1 70 ? -17.232 -6.882 16.769 1.00 58.88 70 GLN A N 1
ATOM 534 C CA . GLN A 1 70 ? -18.426 -6.171 17.239 1.00 58.88 70 GLN A CA 1
ATOM 535 C C . GLN A 1 70 ? -19.604 -7.104 17.547 1.00 58.88 70 GLN A C 1
ATOM 537 O O . GLN A 1 70 ? -20.355 -6.796 18.455 1.00 58.88 70 GLN A O 1
ATOM 542 N N . ILE A 1 71 ? -19.768 -8.227 16.835 1.00 57.56 71 ILE A N 1
ATOM 543 C CA . ILE A 1 71 ? -20.916 -9.144 17.031 1.00 57.56 71 ILE A CA 1
ATOM 544 C C . ILE A 1 71 ? -20.736 -10.044 18.270 1.00 57.56 71 ILE A C 1
ATOM 546 O O . ILE A 1 71 ? -21.701 -10.573 18.811 1.00 57.56 71 ILE A O 1
ATOM 550 N N . ARG A 1 72 ? -19.494 -10.238 18.732 1.00 48.09 72 ARG A N 1
ATOM 551 C CA . ARG A 1 72 ? -19.173 -11.053 19.917 1.00 48.09 72 ARG A CA 1
ATOM 552 C C . ARG A 1 72 ? -19.144 -10.247 21.230 1.00 48.09 72 ARG A C 1
ATOM 554 O O . ARG A 1 72 ? -18.709 -10.787 22.246 1.00 48.09 72 ARG A O 1
ATOM 561 N N . SER A 1 73 ? -19.548 -8.978 21.199 1.00 43.97 73 SER A N 1
ATOM 562 C CA . SER A 1 73 ? -19.717 -8.102 22.366 1.00 43.97 73 SER A CA 1
ATOM 563 C C . SER A 1 73 ? -21.165 -7.666 22.478 1.00 43.97 73 SER A C 1
ATOM 565 O O . SER A 1 73 ? -21.537 -7.337 23.623 1.00 43.97 73 SER A O 1
#

Mean predicted aligned error: 10.04 Å

Nearest PDB structures (foldseek):
  5l3b-assembly1_A  TM=4.550E-01  e=9.072E+00  Homo sapiens
  5l3c-assembly1_A  TM=4.571E-01  e=9.730E+00  Homo sapiens
  5l3d-assembly1_A  TM=4.547E-01  e=9.072E+00  Homo sapiens
  2x0l-assembly1_A  TM=4.637E-01  e=9.730E+00  Homo sapiens

Sequence (73 aa):
MYSFIAIMWALILAGGGILVVLVSQISISGYGEQMDFLIASVIKAVIAIVLVVLWIIVLTKLKNKIFQKQIRS

Foldseek 3Di:
DVVVVVVVVVLVCVLVVVLCVVLVVLDPPDDDDPVVVVVSVVVSVVVNVVSVVVSVVVVVVVVVVVVVVVVVD

pLDDT: mean 73.73, std 10.9, range [43.97, 86.62]

Solvent-accessible surface area (backbone atoms only — not comparable to full-atom values): 4287 Å² total; per-residue (Å²): 116,66,67,62,55,53,51,52,53,52,51,52,50,54,48,54,50,55,52,49,58,62,56,65,69,69,68,88,86,75,74,60,96,66,69,43,54,56,54,51,49,50,51,53,51,53,51,52,51,52,50,53,53,52,48,52,51,52,51,50,53,51,51,51,51,54,53,58,59,58,75,77,107

Organism: NCBI:txid1407055

Radius of gyration: 17.8 Å; Cα contacts (8 Å, |Δi|>4): 7; chains: 1; bounding box: 40×20×49 Å